Protein AF-A0A822EGD7-F1 (afdb_monomer_lite)

pLDDT: mean 72.66, std 21.4, range [30.55, 98.0]

Radius of gyration: 21.88 Å; chains: 1; bounding box: 65×36×47 Å

Secondary structure (DSSP, 8-state):
-PPPPPS-HHHHHHHHHHHHHHHHHTT-HHHHHHHHHHHTTS-GGGPPPTTT---HHHHHHHHT-HHHHHHHHHTT--TTPPPTTT---HHHH--SHHHHHHHHTTSTTS---TT--S-TTSS-HHHHHHHHHHHHHHHHHHTS-SSSHHHHHHHHHTT-

Sequence (160 aa):
MLPLLPSNNDDNEQNVSDSLYDLCKANDIEKLRSILPFIGNRNIINKIHTSIGSTCLHVACYYGYSDMVQILLEYGARRSIRNLRHSLTPYEEAYAHHIKQLFVKQQQLFSNNDYDYIEWSIVGDDLLYKRREFLQAIDLYKTYDSHNLISKLLAEVIHY

Structure (mmCIF, N/CA/C/O backbone):
data_AF-A0A822EGD7-F1
#
_entry.id   AF-A0A822EGD7-F1
#
loop_
_atom_site.group_PDB
_atom_site.id
_atom_site.type_symbol
_atom_site.label_atom_id
_atom_site.label_alt_id
_atom_site.label_comp_id
_atom_site.label_asym_id
_atom_site.label_entity_id
_atom_site.label_seq_id
_atom_site.pdbx_PDB_ins_code
_atom_site.Cartn_x
_atom_site.Cartn_y
_atom_site.Cartn_z
_atom_site.occupancy
_atom_site.B_iso_or_equiv
_atom_site.auth_seq_id
_atom_site.auth_comp_id
_atom_site.auth_asym_id
_atom_site.auth_atom_id
_atom_site.pdbx_PDB_model_num
ATOM 1 N N . MET A 1 1 ? 20.277 12.533 31.186 1.00 35.44 1 MET A N 1
ATOM 2 C CA . MET A 1 1 ? 21.224 12.757 30.076 1.00 35.44 1 MET A CA 1
ATOM 3 C C . MET A 1 1 ? 20.717 11.925 28.908 1.00 35.44 1 MET A C 1
ATOM 5 O O . MET A 1 1 ? 20.779 10.707 28.985 1.00 35.44 1 MET A O 1
ATOM 9 N N . LEU A 1 2 ? 20.049 12.554 27.938 1.00 30.55 2 LEU A N 1
ATOM 10 C CA . LEU A 1 2 ? 19.533 11.856 26.753 1.00 30.55 2 LEU A CA 1
ATOM 11 C C . LEU A 1 2 ? 20.727 11.411 25.889 1.00 30.55 2 LEU A C 1
ATOM 13 O O . LEU A 1 2 ? 21.657 12.208 25.741 1.00 30.55 2 LEU A O 1
ATOM 17 N N . PRO A 1 3 ? 20.747 10.177 25.350 1.00 33.50 3 PRO A N 1
ATOM 18 C CA . PRO A 1 3 ? 21.829 9.746 24.479 1.00 33.50 3 PRO A CA 1
ATOM 19 C C . PRO A 1 3 ? 21.816 10.582 23.197 1.00 33.50 3 PRO A C 1
ATOM 21 O O . PRO A 1 3 ? 20.763 10.820 22.606 1.00 33.50 3 PRO A O 1
ATOM 24 N N . LEU A 1 4 ? 23.003 11.035 22.803 1.00 33.81 4 LEU A N 1
ATOM 25 C CA . LEU A 1 4 ? 23.276 11.783 21.580 1.00 33.81 4 LEU A CA 1
ATOM 26 C C . LEU A 1 4 ? 22.742 11.016 20.358 1.00 33.81 4 LEU A C 1
ATOM 28 O O . LEU A 1 4 ? 23.096 9.856 20.152 1.00 33.81 4 LEU A O 1
ATOM 32 N N . LEU A 1 5 ? 21.897 11.665 19.553 1.00 32.44 5 LEU A N 1
ATOM 33 C CA . LEU A 1 5 ? 21.458 11.140 18.258 1.00 32.44 5 LEU A CA 1
ATOM 34 C C . LEU A 1 5 ? 22.668 11.097 17.306 1.00 32.44 5 LEU A C 1
ATOM 36 O O . LEU A 1 5 ? 23.315 12.135 17.136 1.00 32.44 5 LEU A O 1
ATOM 40 N N . PRO A 1 6 ? 22.995 9.950 16.681 1.00 42.28 6 PRO A N 1
ATOM 41 C CA . PRO A 1 6 ? 24.051 9.905 15.688 1.00 42.28 6 PRO A CA 1
ATOM 42 C C . PRO A 1 6 ? 23.607 10.647 14.424 1.00 42.28 6 PRO A C 1
ATOM 44 O O . PRO A 1 6 ? 22.509 10.459 13.900 1.00 42.28 6 PRO A O 1
ATOM 47 N N . SER A 1 7 ? 24.499 11.518 13.968 1.00 43.03 7 SER A N 1
ATOM 48 C CA . SER A 1 7 ? 24.451 12.280 12.728 1.00 43.03 7 SER A CA 1
ATOM 49 C C . SER A 1 7 ? 24.405 11.348 11.513 1.00 43.03 7 SER A C 1
ATOM 51 O O . SER A 1 7 ? 25.424 10.746 11.189 1.00 43.03 7 SER A O 1
ATOM 53 N N . ASN A 1 8 ? 23.216 11.197 10.920 1.00 43.47 8 ASN A N 1
ATOM 54 C CA . ASN A 1 8 ? 22.905 10.946 9.499 1.00 43.47 8 ASN A CA 1
ATOM 55 C C . ASN A 1 8 ? 21.431 10.508 9.423 1.00 43.47 8 ASN A C 1
ATOM 57 O O . ASN A 1 8 ? 21.103 9.326 9.521 1.00 43.47 8 ASN A O 1
ATOM 61 N N . ASN A 1 9 ? 20.514 11.473 9.324 1.00 55.84 9 ASN A N 1
ATOM 62 C CA . ASN A 1 9 ? 19.077 11.180 9.373 1.00 55.84 9 ASN A CA 1
ATOM 63 C C . ASN A 1 9 ? 18.588 10.378 8.147 1.00 55.84 9 ASN A C 1
ATOM 65 O O . ASN A 1 9 ? 17.690 9.550 8.298 1.00 55.84 9 ASN A O 1
ATOM 69 N N . ASP A 1 10 ? 19.215 10.558 6.978 1.00 55.59 10 ASP A N 1
ATOM 70 C CA . ASP A 1 10 ? 18.803 9.918 5.718 1.00 55.59 10 ASP A CA 1
ATOM 71 C C . ASP A 1 10 ? 19.169 8.426 5.654 1.00 55.59 10 ASP A C 1
ATOM 73 O O . ASP A 1 10 ? 18.339 7.604 5.255 1.00 55.59 10 ASP A O 1
ATOM 77 N N . ASP A 1 11 ? 20.368 8.056 6.119 1.00 60.06 11 ASP A N 1
ATOM 78 C CA . ASP A 1 11 ? 20.821 6.656 6.166 1.00 60.06 11 ASP A CA 1
ATOM 79 C C . ASP A 1 11 ? 19.933 5.825 7.102 1.00 60.06 11 ASP A C 1
ATOM 81 O O . ASP A 1 11 ? 19.582 4.681 6.812 1.00 60.06 11 ASP A O 1
ATOM 85 N N . ASN A 1 12 ? 19.513 6.416 8.224 1.00 70.31 12 ASN A N 1
ATOM 86 C CA . ASN A 1 12 ? 18.630 5.754 9.177 1.00 70.31 12 ASN A CA 1
ATOM 87 C C . ASN A 1 12 ? 17.213 5.580 8.608 1.00 70.31 12 ASN A C 1
ATOM 89 O O . ASN A 1 12 ? 16.621 4.510 8.728 1.00 70.31 12 ASN A O 1
ATOM 93 N N . GLU A 1 13 ? 16.668 6.596 7.934 1.00 71.88 13 GLU A N 1
ATOM 94 C CA . GLU A 1 13 ? 15.341 6.496 7.323 1.00 71.88 13 GLU A CA 1
ATOM 95 C C . GLU A 1 13 ? 15.302 5.484 6.171 1.00 71.88 13 GLU A C 1
ATOM 97 O O . GLU A 1 13 ? 14.318 4.756 6.021 1.00 71.88 13 GLU A O 1
ATOM 102 N N . GLN A 1 14 ? 16.365 5.410 5.364 1.00 78.25 14 GLN A N 1
ATOM 103 C CA . GLN A 1 14 ? 16.471 4.408 4.308 1.00 78.25 14 GLN A CA 1
ATOM 104 C C . GLN A 1 14 ? 16.550 2.991 4.883 1.00 78.25 14 GLN A C 1
ATOM 106 O O . GLN A 1 14 ? 15.761 2.140 4.481 1.00 78.25 14 GLN A O 1
ATOM 111 N N . ASN A 1 15 ? 17.389 2.767 5.897 1.00 82.38 15 ASN A N 1
ATOM 112 C CA . ASN A 1 15 ? 17.486 1.471 6.572 1.00 82.38 15 ASN A CA 1
ATOM 113 C C . ASN A 1 15 ? 16.151 1.033 7.197 1.00 82.38 15 ASN A C 1
ATOM 115 O O . ASN A 1 15 ? 15.777 -0.139 7.124 1.00 82.38 15 ASN A O 1
ATOM 119 N N . VAL A 1 16 ? 15.400 1.967 7.791 1.00 83.81 16 VAL A N 1
ATOM 120 C CA . VAL A 1 16 ? 14.062 1.683 8.335 1.00 83.81 16 VAL A CA 1
ATOM 121 C C . VAL A 1 16 ? 13.067 1.358 7.217 1.00 83.81 16 VAL A C 1
ATOM 123 O O . VAL A 1 16 ? 12.269 0.437 7.373 1.00 83.81 16 VAL A O 1
ATOM 126 N N . SER A 1 17 ? 13.113 2.076 6.092 1.00 85.75 17 SER A N 1
ATOM 127 C CA . SER A 1 17 ? 12.266 1.805 4.924 1.00 85.75 17 SER A CA 1
ATOM 128 C C . SER A 1 17 ? 12.533 0.431 4.310 1.00 85.75 17 SER A C 1
ATOM 130 O O . SER A 1 17 ? 11.585 -0.270 3.959 1.00 85.75 17 SER A O 1
ATOM 132 N N . ASP A 1 18 ? 13.801 0.049 4.175 1.00 89.12 18 ASP A N 1
ATOM 133 C CA . ASP A 1 18 ? 14.188 -1.237 3.592 1.00 89.12 18 ASP A CA 1
ATOM 134 C C . ASP A 1 18 ? 13.786 -2.384 4.528 1.00 89.12 18 ASP A C 1
ATOM 136 O O . ASP A 1 18 ? 13.128 -3.332 4.105 1.00 89.12 18 ASP A O 1
ATOM 140 N N . SER A 1 19 ? 14.031 -2.226 5.834 1.00 90.25 19 SER A N 1
ATOM 141 C CA . SER A 1 19 ? 13.557 -3.160 6.864 1.00 90.25 19 SER A CA 1
ATOM 142 C C . SER A 1 19 ? 12.029 -3.317 6.852 1.00 90.25 19 SER A C 1
ATOM 144 O O . SER A 1 19 ? 11.515 -4.434 6.901 1.00 90.25 19 SER A O 1
ATOM 146 N N . LEU A 1 20 ? 11.277 -2.217 6.726 1.00 91.25 20 LEU A N 1
ATOM 147 C CA . LEU A 1 20 ? 9.815 -2.256 6.617 1.00 91.25 20 LEU A CA 1
ATOM 148 C C . LEU A 1 20 ? 9.359 -3.035 5.375 1.00 91.25 20 LEU A C 1
ATOM 150 O O . LEU A 1 20 ? 8.424 -3.837 5.453 1.00 91.25 20 LEU A O 1
ATOM 154 N N . TYR A 1 21 ? 10.018 -2.808 4.240 1.00 94.00 21 TYR A N 1
ATOM 155 C CA . TYR A 1 21 ? 9.718 -3.510 2.999 1.00 94.00 21 TYR A CA 1
ATOM 156 C C . TYR A 1 21 ? 9.985 -5.013 3.118 1.00 94.00 21 TYR A C 1
ATOM 158 O O . TYR A 1 21 ? 9.136 -5.811 2.717 1.00 94.00 21 TYR A O 1
ATOM 166 N N . ASP A 1 22 ? 11.113 -5.407 3.712 1.00 93.25 22 ASP A N 1
ATOM 167 C CA . ASP A 1 22 ? 11.465 -6.812 3.924 1.00 93.25 22 ASP A CA 1
ATOM 168 C C . ASP A 1 22 ? 10.443 -7.537 4.807 1.00 93.25 22 ASP A C 1
ATOM 170 O O . ASP A 1 22 ? 10.059 -8.667 4.502 1.00 93.25 22 ASP A O 1
ATOM 174 N N . LEU A 1 23 ? 9.921 -6.874 5.845 1.00 95.06 23 LEU A N 1
ATOM 175 C CA . LEU A 1 23 ? 8.836 -7.417 6.672 1.00 95.06 23 LEU A CA 1
ATOM 176 C C . LEU A 1 23 ? 7.547 -7.620 5.872 1.00 95.06 23 LEU A C 1
ATOM 178 O O . LEU A 1 23 ? 6.903 -8.663 5.992 1.00 95.06 23 LEU A O 1
ATOM 182 N N . CYS A 1 24 ? 7.189 -6.657 5.018 1.00 95.62 24 CYS A N 1
ATOM 183 C CA . CYS A 1 24 ? 6.010 -6.768 4.159 1.00 95.62 24 CYS A CA 1
ATOM 184 C C . CYS A 1 24 ? 6.163 -7.899 3.134 1.00 95.62 24 CYS A C 1
ATOM 186 O O . CYS A 1 24 ? 5.223 -8.653 2.888 1.00 95.62 24 CYS A O 1
ATOM 188 N N . LYS A 1 25 ? 7.364 -8.051 2.567 1.00 96.31 25 LYS A N 1
ATOM 189 C CA . LYS A 1 25 ? 7.707 -9.122 1.628 1.00 96.31 25 LYS A CA 1
ATOM 190 C C . LYS A 1 25 ? 7.700 -10.502 2.290 1.00 96.31 25 LYS A C 1
ATOM 192 O O . LYS A 1 25 ? 7.270 -11.463 1.663 1.00 96.31 25 LYS A O 1
ATOM 197 N N . ALA A 1 26 ? 8.155 -10.599 3.537 1.00 96.44 26 ALA A N 1
ATOM 198 C CA . ALA A 1 26 ? 8.120 -11.828 4.329 1.00 96.44 26 ALA A CA 1
ATOM 199 C C . ALA A 1 26 ? 6.727 -12.149 4.907 1.00 96.44 26 ALA A C 1
ATOM 201 O O . ALA A 1 26 ? 6.549 -13.209 5.503 1.00 96.44 26 ALA A O 1
ATOM 202 N N . ASN A 1 27 ? 5.751 -11.250 4.738 1.00 97.06 27 ASN A N 1
ATOM 203 C CA . ASN A 1 27 ? 4.431 -11.312 5.365 1.00 97.06 27 ASN A CA 1
ATOM 204 C C . ASN A 1 27 ? 4.474 -11.415 6.905 1.00 97.06 27 ASN A C 1
ATOM 206 O O . ASN A 1 27 ? 3.638 -12.083 7.515 1.00 97.06 27 ASN A O 1
ATOM 210 N N . ASP A 1 28 ? 5.449 -10.764 7.544 1.00 96.81 28 ASP A N 1
ATOM 211 C CA . ASP A 1 28 ? 5.611 -10.782 9.003 1.00 96.81 28 ASP A CA 1
ATOM 212 C C .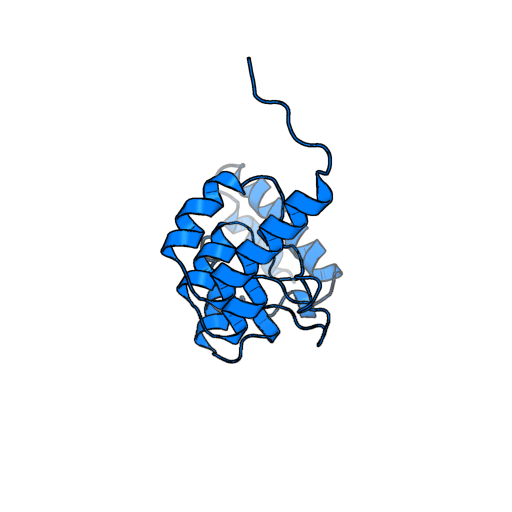 ASP A 1 28 ? 4.682 -9.749 9.662 1.00 96.81 28 ASP A C 1
ATOM 214 O O . ASP A 1 28 ? 5.073 -8.631 10.011 1.00 96.81 28 ASP A O 1
ATOM 218 N N . ILE A 1 29 ? 3.405 -10.123 9.774 1.00 94.69 29 ILE A N 1
ATOM 219 C CA . ILE A 1 29 ? 2.325 -9.279 10.302 1.00 94.69 29 ILE A CA 1
ATOM 220 C C . ILE A 1 29 ? 2.583 -8.876 11.756 1.00 94.69 29 ILE A C 1
ATOM 222 O O . ILE A 1 29 ? 2.403 -7.710 12.110 1.00 94.69 29 ILE A O 1
ATOM 226 N N . GLU A 1 30 ? 3.012 -9.816 12.596 1.00 93.88 30 GLU A N 1
ATOM 227 C CA . GLU A 1 30 ? 3.224 -9.574 14.025 1.00 93.88 30 GLU A CA 1
ATOM 228 C C . GLU A 1 30 ? 4.327 -8.543 14.243 1.00 93.88 30 GLU A C 1
ATOM 230 O O . GLU A 1 30 ? 4.150 -7.549 14.959 1.00 93.88 30 GLU A O 1
ATOM 235 N N . LYS A 1 31 ? 5.457 -8.714 13.551 1.00 92.38 31 LYS A N 1
ATOM 236 C CA . LYS A 1 31 ? 6.554 -7.761 13.652 1.00 92.38 31 LYS A CA 1
ATOM 237 C C . LYS A 1 31 ? 6.185 -6.424 13.027 1.00 92.38 31 LYS A C 1
ATOM 239 O O . LYS A 1 31 ? 6.504 -5.393 13.620 1.00 92.38 31 LYS A O 1
ATOM 244 N N . LEU 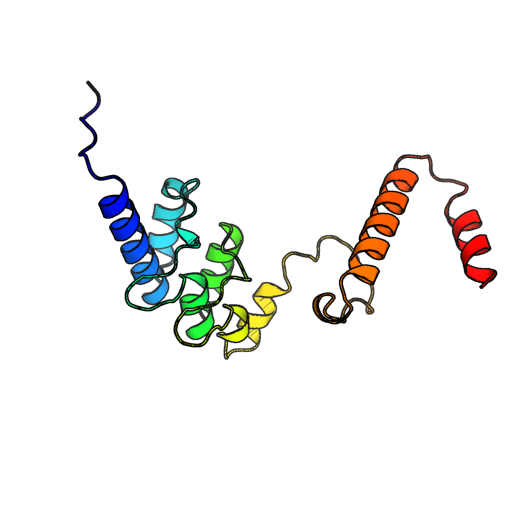A 1 32 ? 5.458 -6.412 11.908 1.00 91.38 32 LEU A N 1
ATOM 245 C CA . LEU A 1 32 ? 4.952 -5.174 11.318 1.00 91.38 32 LEU A CA 1
ATOM 246 C C . LEU A 1 32 ? 4.080 -4.395 12.318 1.00 91.38 32 LEU A C 1
ATOM 248 O O . LEU A 1 32 ? 4.326 -3.212 12.559 1.00 91.38 32 LEU A O 1
ATOM 252 N N . ARG A 1 33 ? 3.103 -5.054 12.951 1.00 90.44 33 ARG A N 1
ATOM 253 C CA . ARG A 1 33 ? 2.236 -4.439 13.970 1.00 90.44 33 ARG A CA 1
ATOM 254 C C . ARG A 1 33 ? 3.033 -3.895 15.152 1.00 90.44 33 ARG A C 1
ATOM 256 O O . ARG A 1 33 ? 2.674 -2.847 15.681 1.00 90.44 33 ARG A O 1
ATOM 263 N N . SER A 1 34 ? 4.128 -4.555 15.529 1.00 89.31 34 SER A N 1
ATOM 264 C CA . SER A 1 34 ? 4.993 -4.080 16.613 1.00 89.31 34 SER A CA 1
ATOM 265 C C . SER A 1 34 ? 5.738 -2.782 16.268 1.00 89.31 34 SER A C 1
ATOM 267 O O . SER A 1 34 ? 5.942 -1.954 17.150 1.00 89.31 34 SER A O 1
ATOM 269 N N . ILE A 1 35 ? 6.113 -2.562 14.999 1.00 85.75 35 ILE A N 1
ATOM 270 C CA . ILE A 1 35 ? 6.919 -1.398 14.589 1.00 85.75 35 ILE A CA 1
ATOM 271 C C . ILE A 1 35 ? 6.089 -0.207 14.100 1.00 85.75 35 ILE A C 1
ATOM 273 O O . ILE A 1 35 ? 6.519 0.937 14.249 1.00 85.75 35 ILE A O 1
ATOM 277 N N . LEU A 1 36 ? 4.898 -0.445 13.540 1.00 83.50 36 LEU A N 1
ATOM 278 C CA . LEU A 1 36 ? 4.042 0.596 12.962 1.00 83.50 36 LEU A CA 1
ATOM 279 C C . LEU A 1 36 ? 3.731 1.775 13.911 1.00 83.50 36 LEU A C 1
ATOM 281 O O . LEU A 1 36 ? 3.811 2.918 13.451 1.00 83.50 36 LEU A O 1
ATOM 285 N N . PRO A 1 37 ? 3.470 1.572 15.222 1.00 82.81 37 PRO A N 1
ATOM 286 C CA . PRO A 1 37 ? 3.278 2.676 16.169 1.00 82.81 37 PRO A CA 1
ATOM 287 C C . PRO A 1 37 ? 4.476 3.632 16.260 1.00 82.81 37 PRO A C 1
ATOM 289 O O . PRO A 1 37 ? 4.302 4.828 16.480 1.00 82.81 37 PRO A O 1
ATOM 292 N N . PHE A 1 38 ? 5.695 3.131 16.048 1.00 77.19 38 PHE A N 1
ATOM 293 C CA . PHE A 1 38 ? 6.929 3.920 16.110 1.00 77.19 38 PHE A CA 1
ATOM 294 C C . PHE A 1 38 ? 7.249 4.640 14.789 1.00 77.19 38 PHE A C 1
ATOM 296 O O . PHE A 1 38 ? 8.072 5.558 14.757 1.00 77.19 38 PHE A O 1
ATOM 303 N N . ILE A 1 39 ? 6.592 4.244 13.695 1.00 72.12 39 ILE A N 1
ATOM 304 C CA . ILE A 1 39 ? 6.771 4.818 12.353 1.00 72.12 39 ILE A CA 1
ATOM 305 C C . ILE A 1 39 ? 5.856 6.037 12.128 1.00 72.12 39 ILE A C 1
ATOM 307 O O . ILE A 1 39 ? 6.141 6.850 11.245 1.00 72.12 39 ILE A O 1
ATOM 311 N N . GLY A 1 40 ? 4.812 6.192 12.953 1.00 55.47 40 GLY A N 1
ATOM 312 C CA . GLY A 1 40 ? 3.575 6.965 12.748 1.00 55.47 40 GLY A CA 1
ATOM 313 C C . GLY A 1 40 ? 3.618 8.442 12.326 1.00 55.47 40 GLY A C 1
ATOM 314 O O . GLY A 1 40 ? 2.561 9.046 12.261 1.00 55.47 40 GLY A O 1
ATOM 315 N N . ASN A 1 41 ? 4.766 9.035 11.986 1.00 55.88 41 ASN A N 1
ATOM 316 C CA . ASN A 1 41 ? 4.854 10.392 11.422 1.00 55.88 41 ASN A CA 1
ATOM 317 C C . ASN A 1 41 ? 5.857 10.557 10.263 1.00 55.88 41 ASN A C 1
ATOM 319 O O . ASN A 1 41 ? 5.992 11.654 9.731 1.00 55.88 41 ASN A O 1
ATOM 323 N N . ARG A 1 42 ? 6.581 9.507 9.848 1.00 63.06 42 ARG A N 1
ATOM 324 C CA . ARG A 1 42 ? 7.709 9.659 8.904 1.00 63.06 42 ARG A CA 1
ATOM 325 C C . ARG A 1 42 ? 7.368 9.454 7.423 1.00 63.06 42 ARG A C 1
ATOM 327 O O . ARG A 1 42 ? 8.262 9.464 6.594 1.00 63.06 42 ARG A O 1
ATOM 334 N N . ASN A 1 43 ? 6.103 9.218 7.064 1.00 75.62 43 ASN A N 1
ATOM 335 C CA . ASN A 1 43 ? 5.678 8.883 5.688 1.00 75.62 43 ASN A CA 1
ATOM 336 C C . ASN A 1 43 ? 6.440 7.689 5.042 1.00 75.62 43 ASN A C 1
ATOM 338 O O . ASN A 1 43 ? 6.304 7.438 3.846 1.00 75.62 43 ASN A O 1
ATOM 342 N N . ILE A 1 44 ? 7.192 6.908 5.834 1.00 85.81 44 ILE A N 1
ATOM 343 C CA . ILE A 1 44 ? 8.028 5.782 5.376 1.00 85.81 44 ILE A CA 1
ATOM 344 C C . ILE A 1 44 ? 7.182 4.690 4.714 1.00 85.81 44 ILE A C 1
ATOM 346 O O . ILE A 1 44 ? 7.625 4.059 3.762 1.00 85.81 44 ILE A O 1
ATOM 350 N N . ILE A 1 45 ? 5.929 4.511 5.149 1.00 88.50 45 ILE A N 1
ATOM 351 C CA . ILE A 1 45 ? 4.999 3.521 4.580 1.00 88.50 45 ILE A CA 1
ATOM 352 C C . ILE A 1 45 ? 4.765 3.703 3.068 1.00 88.50 45 ILE A C 1
ATOM 354 O O . ILE A 1 45 ? 4.428 2.755 2.360 1.00 88.50 45 ILE A O 1
ATOM 358 N N . ASN A 1 46 ? 4.973 4.926 2.572 1.00 91.06 46 ASN A N 1
ATOM 359 C CA . ASN A 1 46 ? 4.797 5.317 1.179 1.00 91.06 46 ASN A CA 1
ATOM 360 C C . ASN A 1 46 ? 6.112 5.387 0.396 1.00 91.06 46 ASN A C 1
ATOM 362 O O . ASN A 1 46 ? 6.087 5.692 -0.797 1.00 91.06 46 ASN A O 1
ATOM 366 N N . LYS A 1 47 ? 7.258 5.138 1.038 1.00 91.81 47 LYS A N 1
ATOM 367 C CA . LYS A 1 47 ? 8.556 5.213 0.371 1.00 91.81 47 LYS A CA 1
ATOM 368 C C . LYS A 1 47 ? 8.676 4.079 -0.649 1.00 91.81 47 LYS A C 1
ATOM 370 O O . LYS A 1 47 ? 8.255 2.943 -0.416 1.00 91.81 47 LYS A O 1
ATOM 375 N N . ILE A 1 48 ? 9.233 4.411 -1.807 1.00 91.94 48 ILE A N 1
ATOM 376 C CA . ILE A 1 48 ? 9.571 3.433 -2.836 1.00 91.94 48 ILE A CA 1
ATOM 377 C C . ILE A 1 48 ? 10.920 2.826 -2.450 1.00 91.94 48 ILE A C 1
ATOM 379 O O . ILE A 1 48 ? 11.891 3.558 -2.265 1.00 91.94 48 ILE A O 1
ATOM 383 N N . HIS A 1 49 ? 10.986 1.501 -2.344 1.00 92.62 49 HIS A N 1
ATOM 384 C CA . HIS A 1 49 ? 12.241 0.797 -2.112 1.00 92.62 49 HIS A CA 1
ATOM 385 C C . HIS A 1 49 ? 13.196 1.073 -3.276 1.00 92.62 49 HIS A C 1
ATOM 387 O O . HIS A 1 49 ? 12.855 0.819 -4.429 1.00 92.62 49 HIS A O 1
ATOM 393 N N . THR A 1 50 ? 14.409 1.537 -2.987 1.00 88.06 50 THR A N 1
ATOM 394 C CA . THR A 1 50 ? 15.375 2.029 -3.989 1.00 88.06 50 THR A CA 1
ATOM 395 C C . THR A 1 50 ? 15.774 0.957 -5.004 1.00 88.06 50 THR A C 1
ATOM 397 O O . THR A 1 50 ? 15.656 1.172 -6.205 1.00 88.06 50 THR A O 1
ATOM 400 N N . SER A 1 51 ? 16.168 -0.229 -4.534 1.00 89.00 51 SER A N 1
ATOM 401 C CA . SER A 1 51 ? 16.601 -1.329 -5.412 1.00 89.00 51 SER A CA 1
ATOM 402 C C . SER A 1 51 ? 15.460 -2.062 -6.129 1.00 89.00 51 SER A C 1
ATOM 404 O O . SER A 1 51 ? 15.658 -2.585 -7.222 1.00 89.00 51 SER A O 1
ATOM 406 N N . ILE A 1 52 ? 14.269 -2.139 -5.523 1.00 90.25 52 ILE A N 1
ATOM 407 C CA . ILE A 1 52 ? 13.131 -2.891 -6.080 1.00 90.25 52 ILE A CA 1
ATOM 408 C C . ILE A 1 52 ? 12.204 -1.998 -6.916 1.00 90.25 52 ILE A C 1
ATOM 410 O O . ILE A 1 52 ? 11.544 -2.468 -7.843 1.00 90.25 52 ILE A O 1
ATOM 414 N N . GLY A 1 53 ? 12.141 -0.707 -6.598 1.00 94.88 53 GLY A N 1
ATOM 415 C CA . GLY A 1 53 ? 11.278 0.264 -7.258 1.00 94.88 53 GLY A CA 1
ATOM 416 C C . GLY A 1 53 ? 9.801 0.135 -6.893 1.00 94.88 53 GLY A C 1
ATOM 417 O O . GLY A 1 53 ? 8.962 0.566 -7.673 1.00 94.88 53 GLY A O 1
ATOM 418 N N . SER A 1 54 ? 9.457 -0.458 -5.747 1.00 96.06 54 SER A N 1
ATOM 419 C CA . SER A 1 54 ? 8.069 -0.675 -5.303 1.00 96.06 54 SER A CA 1
ATOM 420 C C . SER A 1 54 ? 7.867 -0.256 -3.846 1.00 96.06 54 SER A C 1
ATOM 422 O O . SER A 1 54 ? 8.818 -0.231 -3.072 1.00 96.06 54 SER A O 1
ATOM 424 N N . THR A 1 55 ? 6.629 0.059 -3.458 1.00 95.94 55 THR A N 1
ATOM 425 C CA . THR A 1 55 ? 6.272 0.313 -2.046 1.00 95.94 55 THR A CA 1
ATOM 426 C C . THR A 1 55 ? 5.849 -0.975 -1.333 1.00 95.94 55 THR A C 1
ATOM 428 O O . THR A 1 55 ? 5.595 -1.998 -1.975 1.00 95.94 55 THR A O 1
ATOM 431 N N . CYS A 1 56 ? 5.692 -0.909 -0.007 1.00 96.31 56 CYS A N 1
ATOM 432 C CA . CYS A 1 56 ? 5.140 -2.004 0.799 1.00 96.31 56 CYS A CA 1
ATOM 433 C C . CYS A 1 56 ? 3.748 -2.452 0.314 1.00 96.31 56 CYS A C 1
ATOM 435 O O . CYS A 1 56 ? 3.447 -3.644 0.268 1.00 96.31 56 CYS A O 1
ATOM 437 N N . LEU A 1 57 ? 2.905 -1.503 -0.113 1.00 97.06 57 LEU A N 1
ATOM 438 C CA . LEU A 1 57 ? 1.561 -1.823 -0.595 1.00 97.06 57 LEU A CA 1
ATOM 439 C C . LEU A 1 57 ? 1.594 -2.584 -1.929 1.00 97.06 57 LEU A C 1
ATOM 441 O O . LEU A 1 57 ? 0.784 -3.485 -2.117 1.00 97.06 57 LEU A O 1
ATOM 445 N N . HIS A 1 58 ? 2.549 -2.290 -2.822 1.00 98.00 58 HIS A N 1
ATOM 446 C CA . HIS A 1 58 ? 2.718 -3.050 -4.069 1.00 98.00 58 HIS A CA 1
ATOM 447 C C . HIS A 1 58 ? 3.060 -4.512 -3.793 1.00 98.00 58 HIS A C 1
ATOM 449 O O . HIS A 1 58 ? 2.417 -5.397 -4.343 1.00 98.00 58 HIS A O 1
ATOM 455 N N . VAL A 1 59 ? 4.046 -4.772 -2.925 1.00 97.31 59 VAL A N 1
ATOM 456 C CA . VAL A 1 59 ? 4.488 -6.148 -2.652 1.00 97.31 59 VAL A CA 1
ATOM 457 C C . VAL A 1 59 ? 3.393 -6.966 -1.966 1.00 97.31 59 VAL A C 1
ATOM 459 O O . VAL A 1 59 ? 3.151 -8.107 -2.354 1.00 97.31 59 VAL A O 1
ATOM 462 N N . ALA A 1 60 ? 2.648 -6.363 -1.035 1.00 97.75 60 ALA A N 1
ATOM 463 C CA . ALA A 1 60 ? 1.493 -7.004 -0.414 1.00 97.75 60 ALA A CA 1
ATOM 464 C C . ALA A 1 60 ? 0.390 -7.333 -1.441 1.00 97.75 60 ALA A C 1
ATOM 466 O O . ALA A 1 60 ? -0.200 -8.413 -1.393 1.00 97.75 60 ALA A O 1
ATOM 467 N N . CYS A 1 61 ? 0.146 -6.431 -2.400 1.00 97.75 61 CYS A N 1
ATOM 468 C CA . CYS A 1 61 ? -0.838 -6.637 -3.463 1.00 97.75 61 CYS A CA 1
ATOM 469 C C . CYS A 1 61 ? -0.416 -7.715 -4.466 1.00 97.75 61 CYS A C 1
ATOM 471 O O . CYS A 1 61 ? -1.229 -8.569 -4.819 1.00 97.75 61 CYS A O 1
ATOM 473 N N . TYR A 1 62 ? 0.851 -7.697 -4.884 1.00 96.94 62 TYR A N 1
ATOM 474 C CA . TYR A 1 62 ? 1.437 -8.670 -5.804 1.00 96.94 62 TYR A CA 1
ATOM 475 C C . TYR A 1 62 ? 1.314 -10.101 -5.263 1.00 96.94 62 TYR A C 1
ATOM 477 O O . TYR A 1 62 ? 0.871 -10.998 -5.978 1.00 96.94 62 TYR A O 1
ATOM 485 N N . TYR A 1 63 ? 1.661 -10.310 -3.987 1.00 97.00 63 TYR A N 1
ATOM 486 C CA . TYR A 1 63 ? 1.631 -11.637 -3.361 1.00 97.00 63 TYR A CA 1
ATOM 487 C C . TYR A 1 63 ? 0.259 -12.069 -2.833 1.00 97.00 63 TYR A C 1
ATOM 489 O O . TYR A 1 63 ? 0.092 -13.227 -2.456 1.00 97.00 63 TYR A O 1
ATOM 497 N N . GLY A 1 64 ? -0.733 -11.179 -2.800 1.00 96.94 64 GLY A N 1
ATOM 498 C CA . GLY A 1 64 ? -2.060 -11.530 -2.301 1.00 96.94 64 GLY A CA 1
ATOM 499 C C . GLY A 1 64 ? -2.198 -11.530 -0.777 1.00 96.94 64 GLY A C 1
ATOM 500 O O . GLY A 1 64 ? -3.061 -12.218 -0.231 1.00 96.94 64 GLY A O 1
ATOM 501 N N . TYR A 1 65 ? -1.373 -10.764 -0.064 1.00 97.75 65 TYR A N 1
ATOM 502 C CA . TYR A 1 65 ? -1.397 -10.706 1.397 1.00 97.75 65 TYR A CA 1
ATOM 503 C C . TYR A 1 65 ? -2.513 -9.784 1.895 1.00 97.75 65 TYR A C 1
ATOM 505 O O . TYR A 1 65 ? -2.286 -8.621 2.214 1.00 97.75 65 TYR A O 1
ATOM 513 N N . SER A 1 66 ? -3.739 -10.306 1.955 1.00 96.00 66 SER A N 1
ATOM 514 C CA . SER A 1 66 ? -4.945 -9.532 2.295 1.00 96.00 66 SER A CA 1
ATOM 515 C C . SER A 1 66 ? -4.836 -8.767 3.619 1.00 96.00 66 SER A C 1
ATOM 517 O O . SER A 1 66 ? -5.143 -7.576 3.658 1.00 96.00 66 SER A O 1
ATOM 519 N N . ASP A 1 67 ? -4.359 -9.418 4.682 1.00 96.19 67 ASP A N 1
ATOM 520 C CA . ASP A 1 67 ? -4.211 -8.784 6.000 1.00 96.19 67 ASP A CA 1
ATOM 521 C C . ASP A 1 67 ? -3.132 -7.699 5.976 1.00 96.19 67 ASP A C 1
ATOM 523 O O . ASP A 1 67 ? -3.327 -6.606 6.502 1.00 96.19 67 ASP A O 1
ATOM 527 N N . MET A 1 68 ? -2.019 -7.964 5.286 1.00 96.44 68 MET A N 1
ATOM 528 C CA . MET A 1 68 ? -0.947 -6.992 5.074 1.00 96.44 68 MET A CA 1
ATOM 529 C C . MET A 1 68 ? -1.463 -5.758 4.326 1.00 96.44 68 MET A C 1
ATOM 531 O O . MET A 1 68 ? -1.197 -4.629 4.729 1.00 96.44 68 MET A O 1
ATOM 535 N N . VAL A 1 69 ? -2.245 -5.960 3.260 1.00 95.88 69 VAL A N 1
ATOM 536 C CA . VAL A 1 69 ? -2.877 -4.877 2.495 1.00 95.88 69 VAL A CA 1
ATOM 537 C C . VAL A 1 69 ? -3.788 -4.043 3.394 1.00 95.88 69 VAL A C 1
ATOM 539 O O . VAL A 1 69 ? -3.690 -2.818 3.370 1.00 95.88 69 VAL A O 1
ATOM 542 N N . GLN A 1 70 ? -4.639 -4.677 4.205 1.00 93.12 70 GLN A N 1
ATOM 543 C CA . GLN A 1 70 ? -5.532 -3.966 5.126 1.00 93.12 70 GLN A CA 1
ATOM 544 C C . GLN A 1 70 ? -4.748 -3.130 6.138 1.00 93.12 70 GLN A C 1
ATOM 546 O O . GLN A 1 70 ? -4.987 -1.929 6.230 1.00 93.12 70 GLN A O 1
ATOM 551 N N . ILE A 1 71 ? -3.756 -3.722 6.809 1.00 92.06 71 ILE A N 1
ATOM 552 C CA . ILE A 1 71 ? -2.907 -3.019 7.779 1.00 92.06 71 ILE A CA 1
ATOM 553 C C . ILE A 1 71 ? -2.213 -1.825 7.122 1.00 92.06 71 ILE A C 1
ATOM 555 O O . ILE A 1 71 ? -2.243 -0.714 7.644 1.00 92.06 71 ILE A O 1
ATOM 559 N N . LEU A 1 72 ? -1.598 -2.015 5.954 1.00 91.94 72 LEU 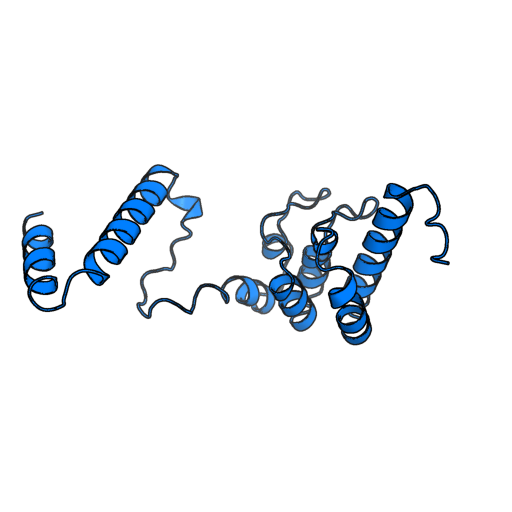A N 1
ATOM 560 C CA . LEU A 1 72 ? -0.900 -0.928 5.271 1.00 91.94 72 LEU A CA 1
ATOM 561 C C . LEU A 1 72 ? -1.862 0.212 4.896 1.00 91.94 72 LEU A C 1
ATOM 563 O O . LEU A 1 72 ? -1.523 1.382 5.071 1.00 91.94 72 LEU A O 1
ATOM 567 N N . LEU A 1 73 ? -3.070 -0.109 4.420 1.00 89.38 73 LEU A N 1
ATOM 568 C CA . LEU A 1 73 ? -4.103 0.882 4.105 1.00 89.38 73 LEU A CA 1
ATOM 569 C C . LEU A 1 73 ? -4.626 1.610 5.354 1.00 89.38 73 LEU A C 1
ATOM 571 O O . LEU A 1 73 ? -4.839 2.820 5.294 1.00 89.38 73 LEU A O 1
ATOM 575 N N . GLU A 1 74 ? -4.816 0.909 6.474 1.00 87.19 74 GLU A N 1
ATOM 576 C CA . GLU A 1 74 ? -5.198 1.492 7.771 1.00 87.19 74 GLU A CA 1
ATOM 577 C C . GLU A 1 74 ? -4.157 2.500 8.272 1.00 87.19 74 GLU A C 1
ATOM 579 O O . GLU A 1 74 ? -4.512 3.537 8.827 1.00 87.19 74 GLU A O 1
ATOM 584 N N . TYR A 1 75 ? -2.875 2.241 8.004 1.00 85.25 75 TYR A N 1
ATOM 585 C CA . TYR A 1 75 ? -1.758 3.112 8.376 1.00 85.25 75 TYR A CA 1
ATOM 586 C C . TYR A 1 75 ? -1.394 4.157 7.303 1.00 85.25 75 TYR A C 1
ATOM 588 O O . TYR A 1 75 ? -0.329 4.777 7.362 1.00 85.25 75 TYR A O 1
ATOM 596 N N . GLY A 1 76 ? -2.279 4.400 6.331 1.00 84.88 76 GLY A N 1
ATOM 597 C CA . GLY A 1 76 ? -2.148 5.515 5.388 1.00 84.88 76 GLY A CA 1
ATOM 598 C C . GLY A 1 76 ? -1.258 5.241 4.173 1.00 84.88 76 GLY A C 1
ATOM 599 O O . GLY A 1 76 ? -0.737 6.185 3.563 1.00 84.88 76 GLY A O 1
ATOM 600 N N . ALA A 1 77 ? -1.080 3.974 3.788 1.00 90.88 77 ALA A N 1
ATOM 601 C CA . ALA A 1 77 ? -0.459 3.641 2.512 1.00 90.88 77 ALA A CA 1
ATOM 602 C C . ALA A 1 77 ? -1.285 4.197 1.336 1.00 90.88 77 ALA A C 1
ATOM 604 O O . ALA A 1 77 ? -2.495 3.987 1.217 1.00 90.88 77 ALA A O 1
ATOM 605 N N . ARG A 1 78 ? -0.616 4.916 0.436 1.00 89.56 78 ARG A N 1
ATOM 606 C CA . ARG A 1 78 ? -1.222 5.577 -0.719 1.00 89.56 78 ARG A CA 1
ATOM 607 C C . ARG A 1 78 ? -1.499 4.568 -1.824 1.00 89.56 78 ARG A C 1
ATOM 609 O O . ARG A 1 78 ? -0.605 3.875 -2.303 1.00 89.56 78 ARG A O 1
ATOM 616 N N . ARG A 1 79 ? -2.743 4.584 -2.300 1.00 92.00 79 ARG A N 1
ATOM 617 C CA . ARG A 1 79 ? -3.237 3.745 -3.403 1.00 92.00 79 ARG A CA 1
ATOM 618 C C . ARG A 1 79 ? -2.759 4.196 -4.787 1.00 92.00 79 ARG A C 1
ATOM 620 O O . ARG A 1 79 ? -2.899 3.446 -5.740 1.00 92.00 79 ARG A O 1
ATOM 627 N N . SER A 1 80 ? -2.237 5.418 -4.905 1.00 90.81 80 SER A N 1
ATOM 628 C CA . SER A 1 80 ? -1.943 6.073 -6.187 1.00 90.81 80 SER A CA 1
ATOM 629 C C . SER A 1 80 ? -0.467 6.072 -6.592 1.00 90.81 80 SER A C 1
ATOM 631 O O . SER A 1 80 ? -0.148 6.529 -7.687 1.00 90.81 80 SER A O 1
ATOM 633 N N . ILE A 1 81 ? 0.448 5.606 -5.733 1.00 89.00 81 ILE A N 1
ATOM 634 C CA . ILE A 1 81 ? 1.884 5.599 -6.053 1.00 89.00 81 ILE A CA 1
ATOM 635 C C . ILE A 1 81 ? 2.132 4.598 -7.171 1.00 89.00 81 ILE A C 1
ATOM 637 O O . ILE A 1 81 ? 1.740 3.451 -7.031 1.00 89.00 81 ILE A O 1
ATOM 641 N N . ARG A 1 82 ? 2.817 5.009 -8.237 1.00 93.06 82 ARG A N 1
ATOM 642 C CA . ARG A 1 82 ? 3.241 4.102 -9.306 1.00 93.06 82 ARG A CA 1
ATOM 643 C C . ARG A 1 82 ? 4.638 3.553 -9.018 1.00 93.06 82 ARG A C 1
ATOM 645 O O . ARG A 1 82 ? 5.528 4.314 -8.634 1.00 93.06 82 ARG A O 1
ATOM 652 N N . ASN A 1 83 ? 4.833 2.248 -9.182 1.00 94.50 83 ASN A N 1
ATOM 653 C CA . ASN A 1 83 ? 6.147 1.619 -9.087 1.00 94.50 83 ASN A CA 1
ATOM 654 C C . ASN A 1 83 ? 7.072 2.054 -10.243 1.00 94.50 83 ASN A C 1
ATOM 656 O O . ASN A 1 83 ? 6.622 2.519 -11.288 1.00 94.50 83 ASN A O 1
ATOM 660 N N . LEU A 1 84 ? 8.386 1.915 -10.062 1.00 96.38 84 LEU A N 1
ATOM 661 C CA . LEU A 1 84 ? 9.376 2.392 -11.037 1.00 96.38 84 LEU A CA 1
ATOM 662 C C . LEU A 1 84 ? 9.557 1.438 -12.219 1.00 96.38 84 LEU A C 1
ATOM 664 O O . LEU A 1 84 ? 9.948 1.867 -13.298 1.00 96.38 84 LEU A O 1
ATOM 668 N N . ARG A 1 85 ? 9.299 0.140 -12.019 1.00 91.94 85 ARG A N 1
ATOM 669 C CA . ARG A 1 85 ? 9.560 -0.880 -13.041 1.00 91.94 85 ARG A CA 1
ATOM 670 C C . ARG A 1 85 ? 8.495 -0.894 -14.138 1.00 91.94 85 ARG A C 1
ATOM 672 O O . ARG A 1 85 ? 8.834 -1.030 -15.309 1.00 91.94 85 ARG A O 1
ATOM 679 N N . HIS A 1 86 ? 7.225 -0.804 -13.755 1.00 91.56 86 HIS A N 1
ATOM 680 C CA . HIS A 1 86 ? 6.095 -0.992 -14.667 1.00 91.56 86 HIS A CA 1
ATOM 681 C C . HIS A 1 86 ? 5.142 0.206 -14.689 1.00 91.56 86 HIS A C 1
ATOM 683 O O . HIS A 1 86 ? 4.198 0.217 -15.472 1.00 91.56 86 HIS A O 1
ATOM 689 N N . SER A 1 87 ? 5.395 1.228 -13.866 1.00 94.25 87 SER A N 1
ATOM 690 C CA . SER A 1 87 ? 4.487 2.358 -13.671 1.00 94.25 87 SER A CA 1
ATOM 691 C C . SER A 1 87 ? 3.093 1.934 -13.200 1.00 94.25 87 SER A C 1
ATOM 693 O O . SER A 1 87 ? 2.114 2.618 -13.475 1.00 94.25 87 SER A O 1
ATOM 695 N N . LEU A 1 88 ? 2.981 0.820 -12.474 1.00 92.75 88 LEU A N 1
ATOM 696 C CA . LEU A 1 88 ? 1.708 0.312 -11.960 1.00 92.75 88 LEU A CA 1
ATOM 697 C C . LEU A 1 88 ? 1.447 0.851 -10.560 1.00 92.75 88 LEU A C 1
ATOM 699 O O . LEU A 1 88 ? 2.376 0.985 -9.772 1.00 92.75 88 LEU A O 1
ATOM 703 N N . THR A 1 89 ? 0.191 1.151 -10.252 1.00 94.50 89 THR A N 1
ATOM 704 C CA . THR A 1 89 ? -0.296 1.368 -8.885 1.00 94.50 89 THR A CA 1
ATOM 705 C C . THR A 1 89 ? -0.421 0.036 -8.135 1.00 94.50 89 THR A C 1
ATOM 707 O O . THR A 1 89 ? -0.508 -1.015 -8.772 1.00 94.50 89 THR A O 1
ATOM 710 N N . PRO A 1 90 ? -0.533 0.022 -6.792 1.00 94.62 90 PRO A N 1
ATOM 711 C CA . PRO A 1 90 ? -0.729 -1.223 -6.054 1.00 94.62 90 PRO A CA 1
ATOM 712 C C . PRO A 1 90 ? -1.992 -1.991 -6.466 1.00 94.62 90 PRO A C 1
ATOM 714 O O . PRO A 1 90 ? -1.991 -3.218 -6.465 1.00 94.62 90 PRO A O 1
ATOM 717 N N . TYR A 1 91 ? -3.056 -1.279 -6.852 1.00 93.88 91 TYR A N 1
ATOM 718 C CA . TYR A 1 91 ? -4.280 -1.892 -7.372 1.00 93.88 91 TYR A CA 1
ATOM 719 C C . TYR A 1 91 ? -4.048 -2.592 -8.719 1.00 93.88 91 TYR A C 1
ATOM 721 O O . TYR A 1 91 ? -4.540 -3.700 -8.936 1.00 93.88 91 TYR A O 1
ATOM 729 N N . GLU A 1 92 ? -3.296 -1.952 -9.619 1.00 91.00 92 GLU A N 1
ATOM 730 C CA . GLU A 1 92 ? -2.945 -2.510 -10.930 1.00 91.00 92 GLU A CA 1
ATOM 731 C C . GLU A 1 92 ? -1.963 -3.690 -10.801 1.00 91.00 92 GLU A C 1
ATOM 733 O O . GLU A 1 92 ? -2.064 -4.644 -11.567 1.00 91.00 92 GLU A O 1
ATOM 738 N N . GLU A 1 93 ? -1.071 -3.663 -9.803 1.00 94.00 93 GLU A N 1
ATOM 739 C CA . GLU A 1 93 ? -0.107 -4.733 -9.492 1.00 94.00 93 GLU A CA 1
ATOM 740 C C . GLU A 1 93 ? -0.777 -6.006 -8.931 1.00 94.00 93 GLU A C 1
ATOM 742 O O . GLU A 1 93 ? -0.225 -7.103 -9.010 1.00 94.00 93 GLU A O 1
ATOM 747 N N . ALA A 1 94 ? -1.977 -5.890 -8.354 1.00 92.88 94 ALA A N 1
ATOM 748 C CA . ALA A 1 94 ? -2.701 -7.032 -7.809 1.00 92.88 94 ALA A CA 1
ATOM 749 C C . ALA A 1 94 ? -3.229 -7.955 -8.923 1.00 92.88 94 ALA A C 1
ATOM 751 O O . ALA A 1 94 ? -4.084 -7.567 -9.722 1.00 92.88 94 ALA A O 1
ATOM 752 N N . TYR A 1 95 ? -2.821 -9.226 -8.921 1.00 88.75 95 TYR A N 1
ATOM 753 C CA . TYR A 1 95 ? -3.412 -10.242 -9.807 1.00 88.75 95 TYR A CA 1
ATOM 754 C C . TYR A 1 95 ? -4.743 -10.773 -9.271 1.00 88.75 95 TYR A C 1
ATOM 756 O O . TYR A 1 95 ? -5.675 -11.042 -10.029 1.00 88.75 95 TYR A O 1
ATOM 764 N N . ALA A 1 96 ? -4.843 -10.931 -7.951 1.00 89.25 96 ALA A N 1
ATOM 765 C CA . ALA A 1 96 ? -5.983 -11.581 -7.333 1.00 89.25 96 ALA A CA 1
ATOM 766 C C . ALA A 1 96 ? -7.163 -10.615 -7.136 1.00 89.25 96 ALA A C 1
ATOM 768 O O . ALA A 1 96 ? -7.031 -9.545 -6.540 1.00 89.25 96 ALA A O 1
ATOM 769 N N . HIS A 1 97 ? -8.352 -11.029 -7.582 1.00 87.00 97 HIS A N 1
ATOM 770 C CA . HIS A 1 97 ? -9.567 -10.212 -7.502 1.00 87.00 97 HIS A CA 1
ATOM 771 C C . HIS A 1 97 ? -9.927 -9.801 -6.064 1.00 87.00 97 HIS A C 1
ATOM 773 O O . HIS A 1 97 ? -10.320 -8.663 -5.821 1.00 87.00 97 HIS A O 1
ATOM 779 N N . HIS A 1 98 ? -9.742 -10.699 -5.092 1.00 87.06 98 HIS A N 1
ATOM 780 C CA . HIS A 1 98 ? -10.048 -10.414 -3.688 1.00 87.06 98 HIS A CA 1
ATOM 781 C C . HIS A 1 98 ? -9.173 -9.290 -3.104 1.00 87.06 98 HIS A C 1
ATOM 783 O O . HIS A 1 98 ? -9.637 -8.542 -2.253 1.00 87.06 98 HIS A O 1
ATOM 789 N N . ILE A 1 99 ? -7.945 -9.102 -3.602 1.00 92.19 99 ILE A N 1
ATOM 790 C CA . ILE A 1 99 ? -7.082 -7.985 -3.192 1.00 92.19 99 ILE A CA 1
ATOM 791 C C . ILE A 1 99 ? -7.609 -6.666 -3.729 1.00 92.19 99 ILE A C 1
ATOM 793 O O . ILE A 1 99 ? -7.687 -5.689 -2.989 1.00 92.19 99 ILE A O 1
ATOM 797 N N . LYS A 1 100 ? -8.037 -6.642 -4.994 1.00 87.62 100 LYS A N 1
ATOM 798 C CA . LYS A 1 100 ? -8.648 -5.456 -5.608 1.00 87.62 100 LYS A CA 1
ATOM 799 C C . LYS A 1 100 ? -9.883 -4.992 -4.834 1.00 87.62 100 LYS A C 1
ATOM 801 O O . LYS A 1 100 ? -10.059 -3.795 -4.625 1.00 87.62 100 LYS A O 1
ATOM 806 N N . GLN A 1 101 ? -10.683 -5.927 -4.316 1.00 86.69 101 GLN A N 1
ATOM 807 C CA . GLN A 1 101 ? -11.846 -5.616 -3.475 1.00 86.69 101 GLN A CA 1
ATOM 808 C C . GLN A 1 101 ? -11.485 -4.873 -2.175 1.00 86.69 101 GLN A C 1
ATOM 810 O O . GLN A 1 101 ? -12.304 -4.104 -1.672 1.00 86.69 101 GLN A O 1
ATOM 815 N N . LEU A 1 102 ? -10.265 -5.028 -1.645 1.00 85.50 102 LEU A N 1
ATOM 816 C CA . LEU A 1 102 ? -9.824 -4.316 -0.436 1.00 85.50 102 LEU A CA 1
ATOM 817 C C . LEU A 1 102 ? -9.667 -2.804 -0.664 1.00 85.50 102 LEU A C 1
ATOM 819 O O . LEU A 1 102 ? -9.765 -2.023 0.281 1.00 85.50 102 LEU A O 1
ATOM 823 N N . PHE A 1 103 ? -9.489 -2.366 -1.912 1.00 79.38 103 PHE A N 1
ATOM 824 C CA . PHE A 1 103 ? -9.362 -0.948 -2.263 1.00 79.38 103 PHE A CA 1
ATOM 825 C C . PHE A 1 103 ? -10.716 -0.231 -2.319 1.00 79.38 103 PHE A C 1
ATOM 827 O O . PHE A 1 103 ? -10.775 0.981 -2.114 1.00 79.38 103 PHE A O 1
ATOM 834 N N . VAL A 1 104 ? -11.802 -0.980 -2.529 1.00 69.88 104 VAL A N 1
ATOM 835 C CA . VAL A 1 104 ? -13.181 -0.467 -2.593 1.00 69.88 104 VAL A CA 1
ATOM 836 C C . VAL A 1 104 ? -13.711 -0.111 -1.192 1.00 69.88 104 VAL A C 1
ATOM 838 O O . VAL A 1 104 ? -14.629 0.693 -1.037 1.00 69.88 104 VAL A O 1
ATOM 841 N N . LYS A 1 105 ? -13.109 -0.657 -0.127 1.00 55.38 105 LYS A N 1
ATOM 842 C CA . LYS A 1 105 ? -13.752 -0.759 1.192 1.00 55.38 105 LYS A CA 1
ATOM 843 C C . LYS A 1 105 ? -13.586 0.414 2.172 1.00 55.38 105 LYS A C 1
ATOM 845 O O . LYS A 1 105 ? -13.844 0.232 3.353 1.00 55.38 105 LYS A O 1
ATOM 850 N N . GLN A 1 106 ? -13.232 1.625 1.735 1.00 45.00 106 GLN A N 1
ATOM 851 C CA . GLN A 1 106 ? -13.173 2.795 2.643 1.00 45.00 106 GLN A CA 1
ATOM 852 C C . GLN A 1 106 ? -14.179 3.918 2.337 1.00 45.00 106 GLN A C 1
ATOM 854 O O . GLN A 1 106 ? -14.172 4.930 3.029 1.00 45.00 106 GLN A O 1
ATOM 859 N N . GLN A 1 107 ? -15.076 3.744 1.358 1.00 43.72 107 GLN A N 1
ATOM 860 C CA . GLN A 1 107 ? -16.164 4.706 1.095 1.00 43.72 107 GLN A CA 1
ATOM 861 C C . GLN A 1 107 ? -17.560 4.212 1.513 1.00 43.72 107 GLN A C 1
ATOM 863 O O . GLN A 1 107 ? -18.521 4.972 1.438 1.00 43.72 107 GLN A O 1
ATOM 868 N N . GLN A 1 108 ? -17.690 2.999 2.063 1.00 42.09 108 GLN A N 1
ATOM 869 C CA . GLN A 1 108 ? -18.981 2.479 2.542 1.00 42.09 108 GLN A CA 1
ATOM 870 C C . GLN A 1 108 ? -19.390 2.981 3.940 1.00 42.09 108 GLN A C 1
ATOM 872 O O . GLN A 1 108 ? -19.956 2.234 4.731 1.00 42.09 108 GLN A O 1
ATOM 877 N N . LEU A 1 109 ? -19.147 4.257 4.246 1.00 37.75 109 LEU A N 1
ATOM 878 C CA . LEU A 1 109 ? -19.904 4.937 5.304 1.00 37.75 109 LEU A CA 1
ATOM 879 C C . LEU A 1 109 ? -20.939 5.925 4.765 1.00 37.75 109 LEU A C 1
ATOM 881 O O . LEU A 1 109 ? -21.739 6.417 5.554 1.00 37.75 109 LEU A O 1
ATOM 885 N N . PHE A 1 110 ? -21.025 6.141 3.446 1.00 38.59 110 PHE A N 1
ATOM 886 C CA . PHE A 1 110 ? -22.140 6.897 2.881 1.00 38.59 110 PHE A CA 1
ATOM 887 C C . PHE A 1 110 ? -22.768 6.212 1.666 1.00 38.59 110 PHE A C 1
ATOM 889 O O . PHE A 1 110 ? -22.313 6.334 0.539 1.00 38.59 110 PHE A O 1
ATOM 896 N N . SER A 1 111 ? -23.909 5.598 1.977 1.00 39.72 111 SER A N 1
ATOM 897 C CA . SER A 1 111 ? -25.092 5.400 1.144 1.00 39.72 111 SER A CA 1
ATOM 898 C C . SER A 1 111 ? -25.152 4.177 0.236 1.00 39.72 111 SER A C 1
ATOM 900 O O . SER A 1 111 ? -24.539 4.090 -0.821 1.00 39.72 111 SER A O 1
ATOM 902 N N . ASN A 1 112 ? -26.071 3.298 0.630 1.00 42.75 112 ASN A N 1
ATOM 903 C CA . ASN A 1 112 ? -26.891 2.496 -0.264 1.00 42.75 112 ASN A CA 1
ATOM 904 C C . ASN A 1 112 ? -27.384 3.354 -1.440 1.00 42.75 112 ASN A C 1
ATOM 906 O O . ASN A 1 112 ? -28.041 4.374 -1.216 1.00 42.75 112 ASN A O 1
ATOM 910 N N . ASN A 1 113 ? -27.029 2.955 -2.657 1.00 35.84 113 ASN A N 1
ATOM 911 C CA . ASN A 1 113 ? -27.904 2.832 -3.824 1.00 35.84 113 ASN A CA 1
ATOM 912 C C . ASN A 1 113 ? -27.042 2.409 -5.021 1.00 35.84 113 ASN A C 1
ATOM 914 O O . ASN A 1 113 ? -25.965 2.958 -5.240 1.00 35.84 113 ASN A O 1
ATOM 918 N N . ASP A 1 114 ? -27.535 1.427 -5.772 1.00 40.78 114 ASP A N 1
ATOM 919 C CA . ASP A 1 114 ? -26.885 0.675 -6.857 1.00 40.78 114 ASP A CA 1
ATOM 920 C C . ASP A 1 114 ? -26.478 1.494 -8.113 1.00 40.78 114 ASP A C 1
ATOM 922 O O . ASP A 1 114 ? -26.555 0.999 -9.233 1.00 40.78 114 ASP A O 1
ATOM 926 N N . TYR A 1 115 ? -26.016 2.742 -7.969 1.00 39.44 115 TYR A N 1
ATOM 927 C CA . TYR A 1 115 ? -25.635 3.613 -9.092 1.00 39.44 115 TYR A CA 1
ATOM 928 C C . TYR A 1 115 ? -24.188 4.131 -9.081 1.00 39.44 115 TYR A C 1
ATOM 930 O O . TYR A 1 115 ? -23.784 4.788 -10.036 1.00 39.44 115 TYR A O 1
ATOM 938 N N . ASP A 1 116 ? -23.367 3.817 -8.074 1.00 45.38 116 ASP A N 1
ATOM 939 C CA . ASP A 1 116 ? -22.046 4.459 -7.912 1.00 45.38 116 ASP A CA 1
ATOM 940 C C . ASP A 1 116 ? -20.862 3.685 -8.545 1.00 45.38 116 ASP A C 1
ATOM 942 O O . ASP A 1 116 ? -19.710 3.842 -8.143 1.00 45.38 116 ASP A O 1
ATOM 946 N N . TYR A 1 117 ? -21.122 2.843 -9.556 1.00 41.59 117 TYR A N 1
ATOM 947 C CA . TYR A 1 117 ? -20.095 2.047 -10.256 1.00 41.59 117 TYR A CA 1
ATOM 948 C C . TYR A 1 117 ? -19.632 2.677 -11.580 1.00 41.59 117 TYR A C 1
ATOM 950 O O . TYR A 1 117 ? -19.469 1.995 -12.592 1.00 41.59 117 TYR A O 1
ATOM 958 N N . ILE A 1 118 ? -19.404 3.991 -11.583 1.00 48.66 118 ILE A N 1
ATOM 959 C CA . ILE A 1 118 ? -18.629 4.652 -12.638 1.00 48.66 118 ILE A CA 1
ATOM 960 C C . ILE A 1 118 ? -17.411 5.286 -11.975 1.00 48.66 118 ILE A C 1
ATOM 962 O O . ILE A 1 118 ? -17.525 6.136 -11.094 1.00 48.66 118 ILE A O 1
ATOM 966 N N . GLU A 1 119 ? -16.230 4.832 -12.386 1.00 48.22 119 GLU A N 1
ATOM 967 C CA . GLU A 1 119 ? -14.948 5.363 -11.942 1.00 48.22 119 GLU A CA 1
ATOM 968 C C . GLU A 1 119 ? -14.892 6.865 -12.261 1.00 48.22 119 GLU A C 1
ATOM 970 O O . GLU A 1 119 ? -14.793 7.277 -13.414 1.00 48.22 119 GLU A O 1
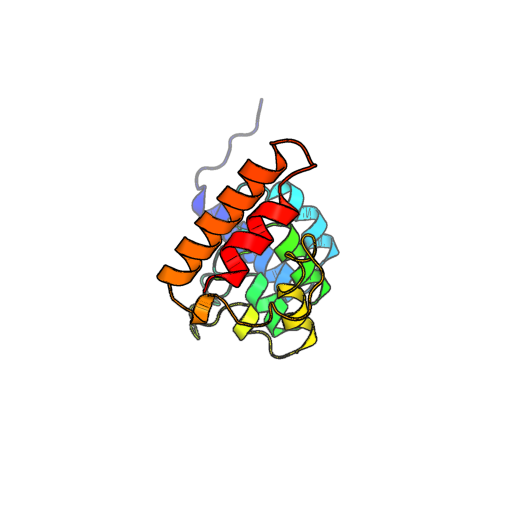ATOM 975 N N . TRP A 1 120 ? -14.980 7.715 -11.238 1.00 50.56 120 TRP A N 1
ATOM 976 C CA . TRP A 1 120 ? -14.994 9.174 -11.401 1.00 50.56 120 TRP A CA 1
ATOM 977 C C . TRP A 1 120 ? -13.685 9.739 -11.979 1.00 50.56 120 TRP A C 1
ATOM 979 O O . TRP A 1 120 ? -13.653 10.879 -12.434 1.00 50.56 120 TRP A O 1
ATOM 989 N N . SER A 1 121 ? -12.626 8.926 -12.015 1.00 46.97 121 SER A N 1
ATOM 990 C CA . SER A 1 121 ? -11.391 9.179 -12.766 1.00 46.97 121 SER A CA 1
ATOM 991 C C . SER A 1 121 ? -11.592 9.186 -14.290 1.00 46.97 121 SER A C 1
ATOM 993 O O . SER A 1 121 ? -10.745 9.722 -14.997 1.00 46.97 121 SER A O 1
ATOM 995 N N . ILE A 1 122 ? -12.697 8.628 -14.802 1.00 48.00 122 ILE A N 1
ATOM 996 C CA . ILE A 1 122 ? -13.020 8.548 -16.238 1.00 48.00 122 ILE A CA 1
ATOM 997 C C . ILE A 1 122 ? -13.819 9.777 -16.712 1.00 48.00 122 ILE A C 1
ATOM 999 O O . ILE A 1 122 ? -13.792 10.113 -17.893 1.00 48.00 122 ILE A O 1
ATOM 1003 N N . VAL A 1 123 ? -14.520 10.478 -15.812 1.00 52.12 123 VAL A N 1
ATOM 1004 C CA . VAL A 1 123 ? -15.580 11.444 -16.180 1.00 52.12 123 VAL A CA 1
ATOM 1005 C C . VAL A 1 123 ? -15.082 12.901 -16.304 1.00 52.12 123 VAL A C 1
ATOM 1007 O O . VAL A 1 123 ? -15.833 13.790 -16.697 1.00 52.12 123 VAL A O 1
ATOM 1010 N N . GLY A 1 124 ? -13.790 13.147 -16.066 1.00 49.56 124 GLY A N 1
ATOM 1011 C CA . GLY A 1 124 ? -13.151 14.456 -16.252 1.00 49.56 124 GLY A CA 1
ATOM 1012 C C . GLY A 1 124 ? -13.415 15.464 -15.123 1.00 49.56 124 GLY A C 1
ATOM 1013 O O . GLY A 1 124 ? -14.395 15.373 -14.380 1.00 49.56 124 GLY A O 1
ATOM 1014 N N . ASP A 1 125 ? -12.509 16.439 -14.992 1.00 51.41 125 ASP A N 1
ATOM 1015 C CA . ASP A 1 125 ? -12.434 17.378 -13.856 1.00 51.41 125 ASP A CA 1
ATOM 1016 C C . ASP A 1 125 ? -13.709 18.219 -13.646 1.00 51.41 125 ASP A C 1
ATOM 1018 O O . ASP A 1 125 ? -14.046 18.587 -12.518 1.00 51.41 125 ASP A O 1
ATOM 1022 N N . ASP A 1 126 ? -14.465 18.465 -14.716 1.00 51.59 126 ASP A N 1
ATOM 1023 C CA . ASP A 1 126 ? -15.655 19.322 -14.727 1.00 51.59 126 ASP A CA 1
ATOM 1024 C C . ASP A 1 126 ? -16.835 18.712 -13.942 1.00 51.59 126 ASP A C 1
ATOM 1026 O O . ASP A 1 126 ? -17.541 19.398 -13.195 1.00 51.59 126 ASP A O 1
ATOM 1030 N N . LEU A 1 127 ? -17.028 17.389 -14.037 1.00 51.16 127 LEU A N 1
ATOM 1031 C C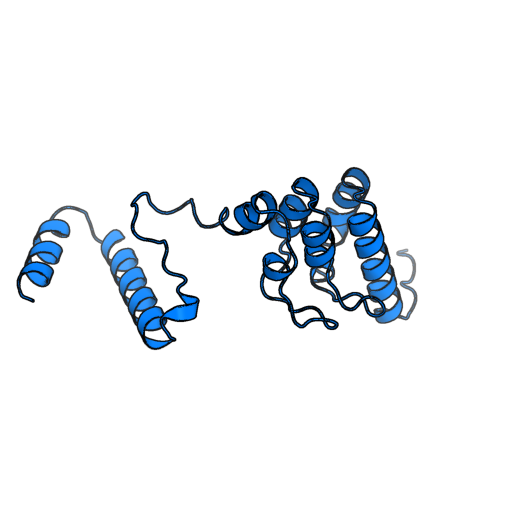A . LEU A 1 127 ? -18.069 16.687 -13.278 1.00 51.16 127 LEU A CA 1
ATOM 1032 C C . LEU A 1 127 ? -17.671 16.459 -11.816 1.00 51.16 127 LEU A C 1
ATOM 1034 O O . LEU A 1 127 ? -18.535 16.466 -10.937 1.00 51.16 127 LEU A O 1
ATOM 1038 N N . LEU A 1 128 ? -16.372 16.311 -11.536 1.00 53.03 128 LEU A N 1
ATOM 1039 C CA . LEU A 1 128 ? -15.850 16.253 -10.168 1.00 53.03 128 LEU A CA 1
ATOM 1040 C C . LEU A 1 128 ? -16.084 17.574 -9.425 1.00 53.03 128 LEU A C 1
ATOM 1042 O O . LEU A 1 128 ? -16.475 17.559 -8.254 1.00 53.03 128 LEU A O 1
ATOM 1046 N N . TYR A 1 129 ? -15.894 18.704 -10.111 1.00 55.22 129 TYR A N 1
ATOM 1047 C CA . TYR A 1 129 ? -16.184 20.027 -9.566 1.00 55.22 129 TYR A CA 1
ATOM 1048 C C . TYR A 1 129 ? -17.678 20.188 -9.252 1.00 55.22 129 TYR A C 1
ATOM 1050 O O . TYR A 1 129 ? -18.031 20.490 -8.110 1.00 55.22 129 TYR A O 1
ATOM 1058 N N . LYS A 1 130 ? -18.560 19.847 -10.203 1.00 56.91 130 LYS A N 1
ATOM 1059 C CA . LYS A 1 130 ? -20.019 19.892 -9.995 1.00 56.91 130 LYS A CA 1
ATOM 1060 C C . LYS A 1 130 ? -20.492 18.975 -8.869 1.00 56.91 130 LYS A C 1
ATOM 1062 O O . LYS A 1 130 ? -21.330 19.377 -8.069 1.00 56.91 130 LYS A O 1
ATOM 1067 N N . ARG A 1 131 ? -19.933 17.765 -8.745 1.00 63.06 131 ARG A N 1
ATOM 1068 C CA . ARG A 1 131 ? -20.236 16.857 -7.625 1.00 63.06 131 ARG A CA 1
ATOM 1069 C C . ARG A 1 131 ? -19.861 17.486 -6.284 1.00 63.06 131 ARG A C 1
ATOM 1071 O O . ARG A 1 131 ? -20.618 17.362 -5.325 1.00 63.06 131 ARG A O 1
ATOM 1078 N N . ARG A 1 132 ? -18.708 18.157 -6.200 1.00 64.44 132 ARG A N 1
ATOM 1079 C CA . ARG A 1 132 ? -18.262 18.828 -4.970 1.00 64.44 132 ARG A CA 1
ATOM 1080 C C . ARG A 1 132 ? -19.183 19.993 -4.601 1.00 64.44 132 ARG A C 1
ATOM 1082 O O . ARG A 1 132 ? -19.553 20.086 -3.434 1.00 64.44 132 ARG A O 1
ATOM 1089 N N . GLU A 1 133 ? -19.583 20.819 -5.567 1.00 67.38 133 GLU A N 1
ATOM 1090 C CA . GLU A 1 133 ? -20.573 21.883 -5.341 1.00 67.38 133 GLU A CA 1
ATOM 1091 C C . GLU A 1 133 ? -21.913 21.312 -4.861 1.00 67.38 133 GLU A C 1
ATOM 1093 O O . GLU A 1 133 ? -22.478 21.788 -3.878 1.00 67.38 133 GLU A O 1
ATOM 1098 N N . PHE A 1 134 ? -22.386 20.230 -5.486 1.00 59.34 134 PHE A N 1
ATOM 1099 C CA . PHE A 1 134 ? -23.656 19.596 -5.129 1.00 59.34 134 PHE A CA 1
ATOM 1100 C C . PHE A 1 134 ? -23.631 18.990 -3.718 1.00 59.34 134 PHE A C 1
ATOM 1102 O O . PHE A 1 134 ? -24.588 19.120 -2.957 1.00 59.34 134 PHE A O 1
ATOM 1109 N N . LEU A 1 135 ? -22.516 18.367 -3.327 1.00 62.72 135 LEU A N 1
ATOM 1110 C CA . LEU A 1 135 ? -22.339 17.821 -1.981 1.00 62.72 135 LEU A CA 1
ATOM 1111 C C . LEU A 1 135 ? -22.213 18.920 -0.919 1.00 62.72 135 LEU A C 1
ATOM 1113 O O . LEU A 1 135 ? -22.768 18.760 0.165 1.00 62.72 135 LEU A O 1
ATOM 1117 N N . GLN A 1 136 ? -21.546 20.038 -1.225 1.00 66.88 136 GLN A N 1
ATOM 1118 C CA . GLN A 1 136 ? -21.511 21.205 -0.336 1.00 66.88 136 GLN A CA 1
ATOM 1119 C C . GLN A 1 136 ? -22.894 21.832 -0.164 1.00 66.88 136 GLN A C 1
ATOM 1121 O O . GLN A 1 136 ? -23.260 22.190 0.953 1.00 66.88 136 GLN A O 1
ATOM 1126 N N . ALA A 1 137 ? -23.683 21.916 -1.238 1.00 55.88 137 ALA A N 1
ATOM 1127 C CA . ALA A 1 137 ? -25.063 22.370 -1.156 1.00 55.88 137 ALA A CA 1
ATOM 1128 C C . ALA A 1 137 ? -25.884 21.441 -0.250 1.00 55.88 137 ALA A C 1
ATOM 1130 O O . ALA A 1 137 ? -26.527 21.908 0.684 1.00 55.88 137 ALA A O 1
ATOM 1131 N N . ILE A 1 138 ? -25.808 20.121 -0.451 1.00 58.22 138 ILE A N 1
ATOM 1132 C CA . ILE A 1 138 ? -26.503 19.138 0.395 1.00 58.22 138 ILE A CA 1
ATOM 1133 C C . ILE A 1 138 ? -26.105 19.274 1.871 1.00 58.22 138 ILE A C 1
ATOM 1135 O O . ILE A 1 138 ? -26.973 19.192 2.738 1.00 58.22 138 ILE A O 1
ATOM 1139 N N . ASP A 1 139 ? -24.821 19.471 2.169 1.00 60.69 139 ASP A N 1
ATOM 1140 C CA . ASP A 1 139 ? -24.336 19.628 3.543 1.00 60.69 139 ASP A CA 1
ATOM 1141 C C . ASP A 1 139 ? -24.859 20.923 4.184 1.00 60.69 139 ASP A C 1
ATOM 1143 O O . ASP A 1 139 ? -25.424 20.890 5.277 1.00 60.69 139 ASP A O 1
ATOM 1147 N N . LEU A 1 140 ? -24.816 22.040 3.448 1.00 53.50 140 LEU A N 1
ATOM 1148 C CA . LEU A 1 140 ? -25.407 23.312 3.867 1.00 53.50 140 LEU A CA 1
ATOM 1149 C C . LEU A 1 140 ? -26.914 23.171 4.137 1.00 53.50 140 LEU A C 1
ATOM 1151 O O . LEU A 1 140 ? -27.416 23.658 5.150 1.00 53.50 140 LEU A O 1
ATOM 1155 N N . TYR A 1 141 ? -27.642 22.451 3.283 1.00 51.03 141 TYR A N 1
ATOM 1156 C CA . TYR A 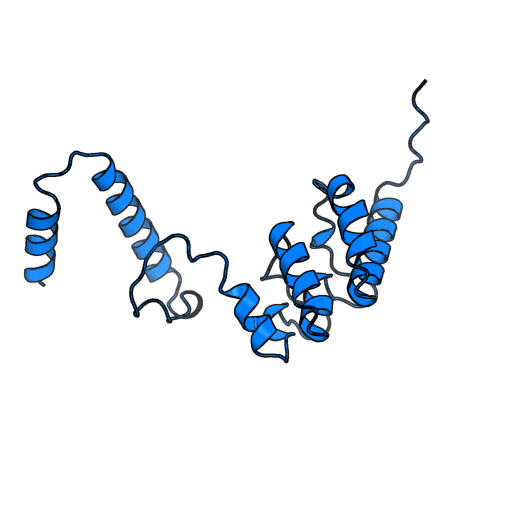1 141 ? -29.084 22.255 3.437 1.00 51.03 141 TYR A CA 1
ATOM 1157 C C . TYR A 1 141 ? -29.463 21.277 4.551 1.00 51.03 141 TYR A C 1
ATOM 1159 O O . TYR A 1 141 ? -30.545 21.413 5.111 1.00 51.03 141 TYR A O 1
ATOM 1167 N N . LYS A 1 142 ? -28.587 20.343 4.937 1.00 53.16 142 LYS A N 1
ATOM 1168 C CA . LYS A 1 142 ? -28.787 19.485 6.121 1.00 53.16 142 LYS A CA 1
ATOM 1169 C C . LYS A 1 142 ? -28.669 20.249 7.442 1.00 53.16 142 LYS A C 1
ATOM 1171 O O . LYS A 1 142 ? -29.181 19.775 8.452 1.00 53.16 142 LYS A O 1
ATOM 1176 N N . THR A 1 143 ? -28.017 21.415 7.446 1.00 57.94 143 THR A N 1
ATOM 1177 C CA . THR A 1 143 ? -27.915 22.280 8.637 1.00 57.94 143 THR A CA 1
ATOM 1178 C C . THR A 1 143 ? -29.126 23.194 8.848 1.00 57.94 143 THR A C 1
ATOM 1180 O O . THR A 1 143 ? -29.280 23.757 9.930 1.00 57.94 143 THR A O 1
ATOM 1183 N N . TYR A 1 144 ? -30.005 23.316 7.848 1.00 50.94 144 TYR A N 1
ATOM 1184 C CA . TYR A 1 144 ? -31.263 24.056 7.930 1.00 50.94 144 TYR A CA 1
ATOM 1185 C C . TYR A 1 144 ? -32.441 23.070 8.049 1.00 50.94 144 TYR A C 1
ATOM 1187 O O . TYR A 1 144 ? -32.560 22.117 7.289 1.00 50.94 144 TYR A O 1
ATOM 1195 N N . ASP A 1 145 ? -33.290 23.292 9.049 1.00 49.78 145 ASP A N 1
ATOM 1196 C CA . ASP A 1 145 ? -34.312 22.373 9.564 1.00 49.78 145 ASP A CA 1
ATOM 1197 C C . ASP A 1 145 ? -35.350 21.845 8.530 1.00 49.78 145 ASP A C 1
ATOM 1199 O O . ASP A 1 145 ? -35.573 22.380 7.443 1.00 49.78 145 ASP A O 1
ATOM 1203 N N . SER A 1 146 ? -36.043 20.775 8.916 1.00 53.88 146 SER A N 1
ATOM 1204 C CA . SER A 1 146 ? -36.276 19.533 8.172 1.00 53.88 146 SER A CA 1
ATOM 1205 C C . SER A 1 146 ? -37.633 19.378 7.461 1.00 53.88 146 SER A C 1
ATOM 1207 O O . SER A 1 146 ? -38.041 18.254 7.163 1.00 53.88 146 SER A O 1
ATOM 1209 N N . HIS A 1 147 ? -38.357 20.452 7.125 1.00 50.50 147 HIS A N 1
ATOM 1210 C CA . HIS A 1 147 ? -39.753 20.299 6.657 1.00 50.50 147 HIS A CA 1
ATOM 1211 C C . HIS A 1 147 ? -40.165 20.962 5.336 1.00 50.50 147 HIS A C 1
ATOM 1213 O O . HIS A 1 147 ? -41.331 20.879 4.965 1.00 50.50 147 HIS A O 1
ATOM 1219 N N . ASN A 1 148 ? -39.235 21.516 4.552 1.00 53.81 148 ASN A N 1
ATOM 1220 C CA . ASN A 1 148 ? -39.570 22.027 3.207 1.00 53.81 148 ASN A CA 1
ATOM 1221 C C . ASN A 1 148 ? -38.607 21.609 2.083 1.00 53.81 148 ASN A C 1
ATOM 1223 O O . ASN A 1 148 ? -38.752 22.053 0.944 1.00 53.81 148 ASN A O 1
ATOM 1227 N N . LEU A 1 149 ? -37.620 20.763 2.389 1.00 51.12 149 LEU A N 1
ATOM 1228 C CA . LEU A 1 149 ? -36.484 20.513 1.500 1.00 51.12 149 LEU A CA 1
ATOM 1229 C C . LEU A 1 149 ? -36.793 19.503 0.384 1.00 51.12 149 LEU A C 1
ATOM 1231 O O . LEU A 1 149 ? -36.475 19.759 -0.774 1.00 51.12 149 LEU A O 1
ATOM 1235 N N . ILE A 1 150 ? -37.469 18.394 0.698 1.00 54.62 150 ILE A N 1
ATOM 1236 C CA . ILE A 1 150 ? -37.804 17.366 -0.306 1.00 54.62 150 ILE A CA 1
ATOM 1237 C C . ILE A 1 150 ? -38.787 17.932 -1.343 1.00 54.62 150 ILE A C 1
ATOM 1239 O O . ILE A 1 150 ? -38.626 17.712 -2.539 1.00 54.62 150 ILE A O 1
ATOM 1243 N N . SER A 1 151 ? -39.751 18.738 -0.894 1.00 51.97 151 SER A N 1
ATOM 1244 C CA . SER A 1 151 ? -40.769 19.362 -1.743 1.00 51.97 151 SER A CA 1
ATOM 1245 C C . SER A 1 151 ? -40.181 20.373 -2.736 1.00 51.97 151 SER A C 1
ATOM 1247 O O . SER A 1 151 ? -40.635 20.440 -3.874 1.00 51.97 151 SER A O 1
ATOM 1249 N N . LYS A 1 152 ? -39.161 21.147 -2.329 1.00 54.22 152 LYS A N 1
ATOM 1250 C CA . LYS A 1 152 ? -38.486 22.120 -3.208 1.00 54.22 152 LYS A CA 1
ATOM 1251 C C . LYS A 1 152 ? -37.492 21.466 -4.165 1.00 54.22 152 LYS A C 1
ATOM 1253 O O . LYS A 1 152 ? -37.487 21.815 -5.339 1.00 54.22 152 LYS A O 1
ATOM 1258 N N . LEU A 1 153 ? -36.719 20.483 -3.697 1.00 52.88 153 LEU A N 1
ATOM 1259 C CA . LEU A 1 153 ? -35.784 19.742 -4.551 1.00 52.88 153 LEU A CA 1
ATOM 1260 C C . LEU A 1 153 ? -36.507 18.937 -5.643 1.00 52.88 153 LEU A C 1
ATOM 1262 O O . LEU A 1 153 ? -36.031 18.885 -6.771 1.00 52.88 153 LEU A O 1
ATOM 1266 N N . LEU A 1 154 ? -37.680 18.360 -5.351 1.00 53.09 154 LEU A N 1
ATOM 1267 C CA . LEU A 1 154 ? -38.486 17.676 -6.370 1.00 53.09 154 LEU A CA 1
ATOM 1268 C C . LEU A 1 154 ? -39.066 18.645 -7.415 1.00 53.09 154 LEU A C 1
ATOM 1270 O O . LEU A 1 154 ? -39.165 18.279 -8.581 1.00 53.09 154 LEU A O 1
ATOM 1274 N N . ALA A 1 155 ? -39.416 19.877 -7.032 1.00 49.53 155 ALA A N 1
ATOM 1275 C CA . ALA A 1 155 ? -39.974 20.861 -7.962 1.00 49.53 155 ALA A CA 1
ATOM 1276 C C . ALA A 1 155 ? -38.941 21.375 -8.983 1.00 49.53 155 ALA A C 1
ATOM 1278 O O . ALA A 1 155 ? -39.289 21.594 -10.138 1.00 49.53 155 ALA A O 1
ATOM 1279 N N . GLU A 1 156 ? -37.674 21.530 -8.593 1.00 53.72 156 GLU A N 1
ATOM 1280 C CA . GLU A 1 156 ? -36.619 21.999 -9.506 1.00 53.72 156 GLU A CA 1
ATOM 1281 C C . GLU A 1 156 ? -36.101 20.896 -10.441 1.00 53.72 156 GLU A C 1
ATOM 1283 O O . GLU A 1 156 ? -35.716 21.182 -11.573 1.00 53.72 156 GLU A O 1
ATOM 1288 N N . VAL A 1 157 ? -36.149 19.631 -10.011 1.00 52.88 157 VAL A N 1
ATOM 1289 C CA . VAL A 1 157 ? -35.711 18.482 -10.823 1.00 52.88 157 VAL A CA 1
ATOM 1290 C C . VAL A 1 157 ? -36.761 18.060 -11.863 1.00 52.88 157 VAL A C 1
ATOM 1292 O O . VAL A 1 157 ? -36.391 17.521 -12.897 1.00 52.88 157 VAL A O 1
ATOM 1295 N N . ILE A 1 158 ? -38.056 18.323 -11.638 1.00 46.06 158 ILE A N 1
ATOM 1296 C CA . ILE A 1 158 ? -39.145 17.946 -12.569 1.00 46.06 158 ILE A CA 1
ATOM 1297 C C . ILE A 1 158 ? -39.335 18.971 -13.715 1.00 46.06 158 ILE A C 1
ATOM 1299 O O . ILE A 1 158 ? -40.063 18.705 -14.669 1.00 46.06 158 ILE A O 1
ATOM 1303 N N . HIS A 1 159 ? -38.672 20.133 -13.665 1.00 43.72 159 HIS A N 1
ATOM 1304 C CA . HIS A 1 159 ? -38.773 21.177 -14.699 1.00 43.72 159 HIS A CA 1
ATOM 1305 C C . HIS A 1 159 ? -37.630 21.197 -15.737 1.00 43.72 159 HIS A C 1
ATOM 1307 O O . HIS A 1 159 ? -37.569 22.127 -16.543 1.00 43.72 159 HIS A O 1
ATOM 1313 N N . TYR A 1 160 ? -36.785 20.164 -15.768 1.00 42.50 160 TYR A N 1
ATOM 1314 C CA . TYR A 1 160 ? -35.857 19.852 -16.865 1.00 42.50 160 TYR A CA 1
ATOM 1315 C C . TYR A 1 160 ? -36.222 18.508 -17.498 1.00 42.50 160 TYR A C 1
ATOM 1317 O O . TYR A 1 160 ? -35.994 18.368 -18.720 1.00 42.50 160 TYR A O 1
#

Foldseek 3Di:
DDDDDDPDPPVVLLVVLVVLLVCLLVVVPVVNVVCLVVCLPVCSQADQNPVFQHGSLLSCQLVVVQVSNLVSVVSPHDQCQAGPPPRDGSLRNHPDPVNVVSVVPPPVVDDDDPPPPDDPVVVDPVVVVVVVVVVVVVVVVVVPDDPCPVVVVVVVVVVD